Protein AF-A0A9E0PBU3-F1 (afdb_monomer_lite)

pLDDT: mean 93.76, std 5.22, range [63.94, 98.44]

Foldseek 3Di:
DADCCVVDLLAARDFDADPVRQTAEGEHEAQDDLVSVVSRLVRYQAYEYEHEDPPVNVVSCVVCCVVCVPRPRYWYKYWYNVRVVVVVQQDDPDWDWDWDADPQKIWIQTPSGIDITHIDTPPPPD

Secondary structure (DSSP, 8-state):
-B-STTS-TTS-SEEEE-TTS-EEEEEEES---HHHHHHHHTTEEEEEEEE-STHHHHHHHHHHHHHHTT-TTEEEEEPPHHHHHHHHTT--SS---EEEEETTEEEEEETTEEEEE--EEEES--

Sequence (126 aa):
QFSQGLDNPDDPALWEKDLTGAIVHWIDLGQPDESRVRKATGRADKVSVYCYGGSSTTLWWSQLVNKLGRLQNLRVVRLSEESVNALAGLCERSMRLQITLQDGEWFISSERGDLTLIPEQLFPAR

Radius of gyration: 15.37 Å; chains: 1; bounding box: 33×32×41 Å

Structure (mmCIF, N/CA/C/O backbone):
data_AF-A0A9E0PBU3-F1
#
_entry.id   AF-A0A9E0PBU3-F1
#
loop_
_atom_site.group_PDB
_atom_site.id
_atom_site.type_symbol
_atom_site.label_atom_id
_atom_site.label_alt_id
_atom_site.label_comp_id
_atom_site.label_asym_id
_atom_site.label_entity_id
_atom_site.label_seq_id
_atom_site.pdbx_PDB_ins_code
_atom_site.Cartn_x
_atom_site.Cartn_y
_atom_site.Cartn_z
_atom_site.occupancy
_atom_site.B_iso_or_equiv
_atom_site.auth_seq_id
_atom_site.auth_comp_id
_atom_site.auth_asym_id
_atom_site.auth_atom_id
_atom_site.pdbx_PDB_model_num
ATOM 1 N N . GLN A 1 1 ? -8.193 8.441 -3.890 1.00 92.44 1 GLN A N 1
ATOM 2 C CA . GLN A 1 1 ? -7.412 9.693 -4.005 1.00 92.44 1 GLN A CA 1
ATOM 3 C C . GLN A 1 1 ? -6.028 9.456 -3.424 1.00 92.44 1 GLN A C 1
ATOM 5 O O . GLN A 1 1 ? -5.932 8.737 -2.431 1.00 92.44 1 GLN A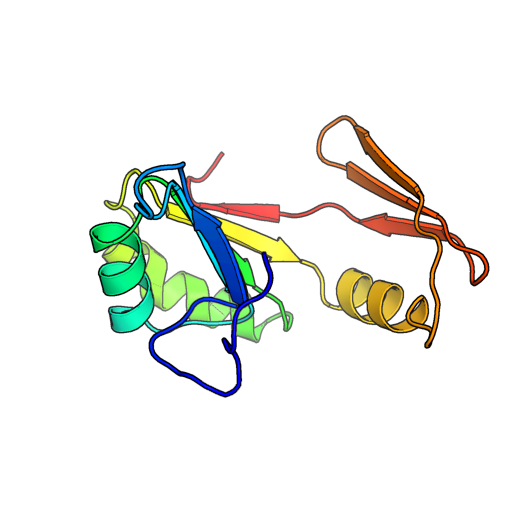 O 1
ATOM 10 N N . PHE A 1 2 ? -4.984 10.034 -4.023 1.00 92.00 2 PHE A N 1
ATOM 11 C CA . PHE A 1 2 ? -3.681 10.138 -3.360 1.00 92.00 2 PHE A CA 1
ATOM 12 C C . PHE A 1 2 ? -3.790 11.096 -2.176 1.00 92.00 2 PHE A C 1
ATOM 14 O O . PHE A 1 2 ? -4.592 12.033 -2.211 1.00 92.00 2 PHE A O 1
ATOM 21 N N . SER A 1 3 ? -3.008 10.843 -1.136 1.00 90.31 3 SER A N 1
ATOM 22 C CA . SER A 1 3 ? -2.895 11.741 0.011 1.00 90.31 3 SER A CA 1
ATOM 23 C C . SER A 1 3 ? -1.471 12.314 0.102 1.00 90.31 3 SER A C 1
ATOM 25 O O . SER A 1 3 ? -0.629 12.014 -0.744 1.00 90.31 3 SER A O 1
ATOM 27 N N . GLN A 1 4 ? -1.203 13.145 1.114 1.00 84.88 4 GLN A N 1
ATOM 28 C CA . GLN A 1 4 ? 0.151 13.617 1.407 1.00 84.88 4 GLN A CA 1
ATOM 29 C C . GLN A 1 4 ? 1.081 12.488 1.880 1.00 84.88 4 GLN A C 1
ATOM 31 O O . GLN A 1 4 ? 2.277 12.616 1.686 1.00 84.88 4 GLN A O 1
ATOM 36 N N . GLY A 1 5 ? 0.553 11.386 2.434 1.00 76.94 5 GLY A N 1
ATOM 37 C CA . GLY A 1 5 ? 1.203 10.085 2.681 1.00 76.94 5 GLY A CA 1
ATOM 38 C C . GLY A 1 5 ? 2.680 10.087 3.103 1.00 76.94 5 GLY A C 1
ATOM 39 O O . GLY A 1 5 ? 2.998 9.866 4.268 1.00 76.94 5 GLY A O 1
ATOM 40 N N . LEU A 1 6 ? 3.589 10.281 2.143 1.00 70.38 6 LEU A N 1
ATOM 41 C CA . LEU A 1 6 ? 5.036 10.374 2.375 1.00 70.38 6 LEU A CA 1
ATOM 42 C C . LEU A 1 6 ? 5.438 11.618 3.186 1.00 70.38 6 LEU A C 1
ATOM 44 O O . LEU A 1 6 ? 6.384 11.553 3.966 1.00 70.38 6 LEU A O 1
ATOM 48 N N . ASP A 1 7 ? 4.694 12.711 3.041 1.00 78.06 7 ASP A N 1
ATOM 49 C CA . ASP A 1 7 ? 4.937 13.997 3.698 1.00 78.06 7 ASP A CA 1
ATOM 50 C C . ASP A 1 7 ? 4.136 14.154 5.002 1.00 78.06 7 ASP A C 1
ATOM 52 O O . ASP A 1 7 ? 4.426 15.037 5.811 1.00 78.06 7 ASP A O 1
ATOM 56 N N . ASN A 1 8 ? 3.136 13.292 5.232 1.00 83.06 8 ASN A N 1
ATOM 57 C CA . ASN A 1 8 ? 2.335 13.291 6.453 1.00 83.06 8 ASN A CA 1
ATOM 58 C C . ASN A 1 8 ? 2.203 11.874 7.043 1.00 83.06 8 ASN A C 1
ATOM 60 O O . ASN A 1 8 ? 1.437 11.061 6.518 1.00 83.06 8 ASN A O 1
ATOM 64 N N . PRO A 1 9 ? 2.855 11.575 8.185 1.00 79.00 9 PRO A N 1
ATOM 65 C CA . PRO A 1 9 ? 2.795 10.251 8.804 1.00 79.00 9 PRO A CA 1
ATOM 66 C C . PRO A 1 9 ? 1.391 9.869 9.300 1.00 79.00 9 PRO A C 1
ATOM 68 O O . PRO A 1 9 ? 1.146 8.693 9.584 1.00 79.00 9 PRO A O 1
ATOM 71 N N . ASP A 1 10 ? 0.472 10.830 9.413 1.00 85.69 10 ASP A N 1
ATOM 72 C CA . ASP A 1 10 ? -0.913 10.588 9.805 1.00 85.69 10 ASP A CA 1
ATOM 73 C C . ASP A 1 10 ? -1.826 10.161 8.656 1.00 85.69 10 ASP A C 1
ATOM 75 O O . ASP A 1 10 ? -2.931 9.698 8.951 1.00 85.69 10 ASP A O 1
ATOM 79 N N . ASP A 1 11 ? -1.375 10.266 7.403 1.00 92.06 11 ASP A N 1
ATOM 80 C CA . ASP A 1 11 ? -2.172 9.971 6.214 1.00 92.06 11 ASP A CA 1
ATOM 81 C C . ASP A 1 11 ? -1.676 8.702 5.475 1.00 92.06 11 ASP A C 1
ATOM 83 O O . ASP A 1 11 ? -0.485 8.370 5.522 1.00 92.06 11 ASP A O 1
ATOM 87 N N . PRO A 1 12 ? -2.569 7.961 4.784 1.00 95.69 12 PRO A N 1
ATOM 88 C CA . PRO A 1 12 ? -2.194 6.801 3.970 1.00 95.69 12 PRO A CA 1
ATOM 89 C C . PRO A 1 12 ? -1.471 7.199 2.686 1.00 95.69 12 PRO A C 1
ATOM 91 O O . PRO A 1 12 ? -1.517 8.349 2.278 1.00 95.69 12 PRO A O 1
ATOM 94 N N . ALA A 1 13 ? -0.922 6.252 1.933 1.00 95.06 13 ALA A N 1
ATOM 95 C CA . ALA A 1 13 ? -0.530 6.553 0.552 1.00 95.06 13 ALA A CA 1
ATOM 96 C C . ALA A 1 13 ? -1.755 6.926 -0.313 1.00 95.06 13 ALA A C 1
ATOM 98 O O . ALA A 1 13 ? -1.737 7.908 -1.060 1.00 95.06 13 ALA A O 1
ATOM 99 N N . LEU A 1 14 ? -2.844 6.160 -0.185 1.00 96.31 14 LEU A N 1
ATOM 100 C CA . LEU A 1 14 ? -4.121 6.448 -0.832 1.00 96.31 14 LEU A CA 1
ATOM 101 C C . LEU A 1 14 ? -5.286 6.184 0.117 1.00 96.31 14 LEU A C 1
ATOM 103 O O . LEU A 1 14 ? -5.241 5.285 0.955 1.00 96.31 14 LEU A O 1
ATOM 107 N N . TRP A 1 15 ? -6.376 6.915 -0.083 1.00 96.44 15 TRP A N 1
ATOM 108 C CA . TRP A 1 15 ? -7.652 6.581 0.536 1.00 96.44 15 TRP A CA 1
ATOM 109 C C . TRP A 1 15 ? -8.828 6.654 -0.430 1.00 96.44 15 TRP A C 1
ATOM 111 O O . TRP A 1 15 ? -8.805 7.363 -1.443 1.00 96.44 15 TRP A O 1
ATOM 121 N N . GLU A 1 16 ? -9.886 5.947 -0.074 1.00 97.56 16 GLU A N 1
ATOM 122 C CA . GLU A 1 16 ? -11.243 6.174 -0.544 1.00 97.56 16 GLU A CA 1
ATOM 123 C C . GLU A 1 16 ? -12.060 6.726 0.623 1.00 97.56 16 GLU A C 1
ATOM 125 O O . GLU A 1 16 ? -11.985 6.203 1.738 1.00 97.56 16 GLU A O 1
ATOM 130 N N . LYS A 1 17 ? -12.805 7.800 0.368 1.00 96.75 17 LYS A N 1
ATOM 131 C CA . LYS A 1 17 ? -13.720 8.405 1.332 1.00 96.75 17 LYS A CA 1
ATOM 132 C C . LYS A 1 17 ? -15.119 8.431 0.743 1.00 96.75 17 LYS A C 1
ATOM 134 O O . LYS A 1 17 ? -15.259 8.656 -0.460 1.00 96.75 17 LYS A O 1
ATOM 139 N N . ASP A 1 18 ? -16.121 8.219 1.585 1.00 96.81 18 ASP A N 1
ATOM 140 C CA . ASP A 1 18 ? -17.516 8.379 1.189 1.00 96.81 18 ASP A CA 1
ATOM 141 C C . ASP A 1 18 ? -17.921 9.866 1.124 1.00 96.81 18 ASP A C 1
ATOM 143 O O . ASP A 1 18 ? -17.116 10.774 1.354 1.00 96.81 18 ASP A O 1
ATOM 147 N N . LEU A 1 19 ? -19.197 10.125 0.822 1.00 96.19 19 LEU A N 1
ATOM 148 C CA . LEU A 1 19 ? -19.741 11.485 0.725 1.00 96.19 19 LEU A CA 1
ATOM 149 C C . LEU A 1 19 ? -19.793 12.229 2.072 1.00 96.19 19 LEU A C 1
ATOM 151 O O . LEU A 1 19 ? -19.942 13.449 2.080 1.00 96.19 19 LEU A O 1
ATOM 155 N N . THR A 1 20 ? -19.671 11.520 3.196 1.00 96.56 20 THR A N 1
ATOM 156 C CA . THR A 1 20 ? -19.614 12.103 4.546 1.00 96.56 20 THR A CA 1
ATOM 157 C C . THR A 1 20 ? -18.182 12.434 4.977 1.00 96.56 20 THR A C 1
ATOM 159 O O . THR A 1 20 ? -17.976 13.144 5.960 1.00 96.56 20 THR A O 1
ATOM 162 N N . GLY A 1 21 ? -17.186 11.955 4.224 1.00 94.44 21 GLY A N 1
ATOM 163 C CA . GLY A 1 21 ? -15.766 12.090 4.530 1.00 94.44 21 GLY A CA 1
ATOM 164 C C . GLY A 1 21 ? -15.195 10.940 5.365 1.00 94.44 21 GLY A C 1
ATOM 165 O O . GLY A 1 21 ? -14.001 10.975 5.682 1.00 94.44 21 GLY A O 1
ATOM 166 N N . ALA A 1 22 ? -15.999 9.924 5.695 1.00 96.62 22 ALA A N 1
ATOM 167 C CA . ALA A 1 22 ? -15.533 8.721 6.376 1.00 96.62 22 ALA A CA 1
ATOM 168 C C . ALA A 1 22 ? -14.609 7.909 5.457 1.00 96.62 22 ALA A C 1
ATOM 170 O O . ALA A 1 22 ? -14.810 7.860 4.243 1.00 96.62 22 ALA A O 1
ATOM 171 N N . ILE A 1 23 ? -13.565 7.293 6.023 1.00 97.44 23 ILE A N 1
ATOM 172 C CA . ILE A 1 23 ? -12.579 6.535 5.242 1.00 97.44 23 ILE A CA 1
ATOM 173 C C . ILE A 1 23 ? -13.110 5.120 5.005 1.00 97.44 23 ILE A C 1
ATOM 175 O O . ILE A 1 23 ? -13.158 4.303 5.918 1.00 97.44 23 ILE A O 1
ATOM 179 N N . VAL A 1 24 ? -13.439 4.812 3.756 1.00 98.12 24 VAL A N 1
ATOM 180 C CA . VAL A 1 24 ? -13.921 3.486 3.347 1.00 98.12 24 VAL A CA 1
ATOM 181 C C . VAL A 1 24 ? -12.745 2.541 3.104 1.00 98.12 24 VAL A C 1
ATOM 183 O O . VAL A 1 24 ? -12.769 1.378 3.502 1.00 98.12 24 VAL A O 1
ATOM 186 N N . HIS A 1 25 ? -11.665 3.037 2.492 1.00 98.44 25 HIS A N 1
ATOM 187 C CA . HIS A 1 25 ? -10.475 2.229 2.217 1.00 98.44 25 HIS A CA 1
ATOM 188 C C . HIS A 1 25 ? -9.204 3.029 2.484 1.00 98.44 25 HIS A C 1
ATOM 190 O O . HIS A 1 25 ? -8.977 4.070 1.879 1.00 98.44 25 HIS A O 1
ATOM 196 N N . TRP A 1 26 ? -8.365 2.524 3.383 1.00 97.88 26 TRP A N 1
ATOM 197 C CA . TRP A 1 26 ? -7.012 2.996 3.660 1.00 97.88 26 TRP A CA 1
ATOM 198 C C . TRP A 1 26 ? -5.985 2.123 2.938 1.00 97.88 26 TRP A C 1
ATOM 200 O O . TRP A 1 26 ? -5.997 0.898 3.093 1.00 97.88 26 TRP A O 1
ATOM 210 N N . ILE A 1 27 ? -5.072 2.726 2.177 1.00 97.94 27 ILE A N 1
ATOM 211 C CA . ILE A 1 27 ? -4.031 2.005 1.439 1.00 97.94 27 ILE A CA 1
ATOM 212 C C . ILE A 1 27 ? -2.654 2.539 1.827 1.00 97.94 27 ILE A C 1
ATOM 214 O O . ILE A 1 27 ? -2.337 3.698 1.564 1.00 97.94 27 ILE A O 1
ATOM 218 N N . ASP A 1 28 ? -1.826 1.670 2.402 1.00 96.06 28 ASP A N 1
ATOM 219 C CA . ASP A 1 28 ? -0.426 1.948 2.724 1.00 96.06 28 ASP A CA 1
ATOM 220 C C . ASP A 1 28 ? 0.526 1.161 1.825 1.00 96.06 28 ASP A C 1
ATOM 222 O O . ASP A 1 28 ? 0.207 0.074 1.335 1.00 96.06 28 ASP A O 1
ATOM 226 N N . LEU A 1 29 ? 1.717 1.724 1.633 1.00 94.62 29 LEU A N 1
ATOM 227 C CA . LEU A 1 29 ? 2.801 1.134 0.857 1.00 94.62 29 LEU A CA 1
ATOM 228 C C . LEU A 1 29 ? 4.000 0.845 1.770 1.00 94.62 29 LEU A C 1
ATOM 230 O O . LEU A 1 29 ? 4.251 1.575 2.729 1.00 94.62 29 LEU A O 1
ATOM 234 N N . GLY A 1 30 ? 4.759 -0.203 1.457 1.00 93.94 30 GLY A N 1
ATOM 235 C CA . GLY A 1 30 ? 5.988 -0.551 2.170 1.00 93.94 30 GLY A CA 1
ATOM 236 C C . GLY A 1 30 ? 5.751 -1.426 3.403 1.00 93.94 30 GLY A C 1
ATOM 237 O O . GLY A 1 30 ? 4.980 -2.381 3.356 1.00 93.94 30 GLY A O 1
ATOM 238 N N . GLN A 1 31 ? 6.474 -1.145 4.488 1.00 95.38 31 GLN A N 1
ATOM 239 C CA . GLN A 1 31 ? 6.555 -1.999 5.683 1.00 95.38 31 GLN A CA 1
ATOM 240 C C . GLN A 1 31 ? 6.123 -1.214 6.936 1.00 95.38 31 GLN A C 1
ATOM 242 O O . GLN A 1 31 ? 6.962 -0.899 7.782 1.00 95.38 31 GLN A O 1
ATOM 247 N N . PRO A 1 32 ? 4.833 -0.831 7.052 1.00 94.75 32 PRO A N 1
ATOM 248 C CA . PRO A 1 32 ? 4.344 -0.051 8.185 1.00 94.75 32 PRO A CA 1
ATOM 249 C C . PRO A 1 32 ? 4.500 -0.824 9.498 1.00 94.75 32 PRO A C 1
ATOM 251 O O . PRO A 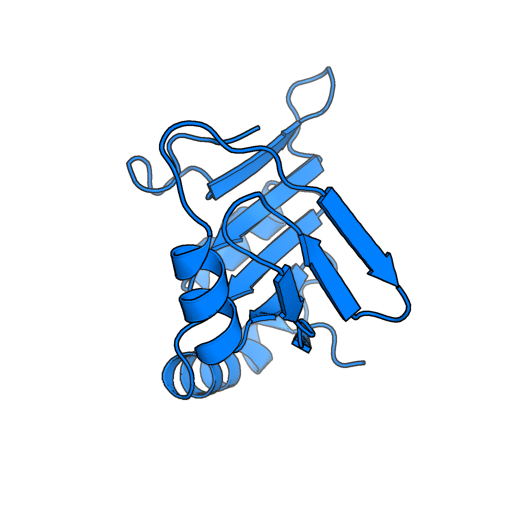1 32 ? 4.355 -2.049 9.539 1.00 94.75 32 PRO A O 1
ATOM 254 N N . ASP A 1 33 ? 4.781 -0.110 10.585 1.00 94.75 33 ASP A N 1
ATOM 255 C CA . ASP A 1 33 ? 4.870 -0.724 11.905 1.00 94.75 33 ASP A CA 1
ATOM 256 C C . ASP A 1 33 ? 3.492 -1.161 12.442 1.00 94.75 33 ASP A C 1
ATOM 258 O O . ASP A 1 33 ? 2.427 -0.837 11.905 1.00 94.75 33 ASP A O 1
ATOM 262 N N . GLU A 1 34 ? 3.509 -1.919 13.538 1.00 95.31 34 GLU A N 1
ATOM 263 C CA . GLU A 1 34 ? 2.291 -2.418 14.179 1.00 95.31 34 GLU A CA 1
ATOM 264 C C . GLU A 1 34 ? 1.328 -1.284 14.575 1.00 95.31 34 GLU A C 1
ATOM 266 O O . GLU A 1 34 ? 0.112 -1.418 14.417 1.00 95.31 34 GLU A O 1
ATOM 271 N N .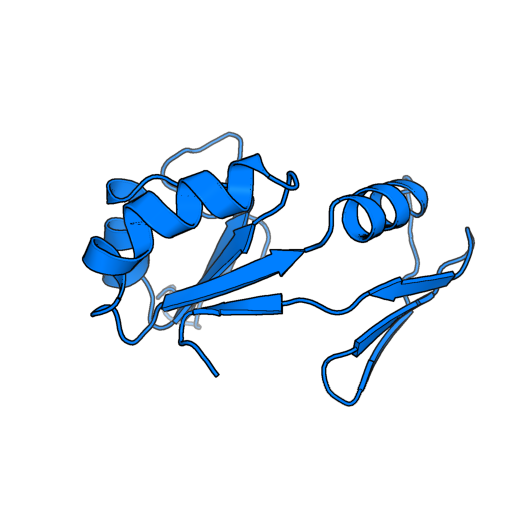 SER A 1 35 ? 1.863 -0.172 15.087 1.00 94.62 35 SER A N 1
ATOM 272 C CA . SER A 1 35 ? 1.076 0.960 15.583 1.00 94.62 35 SER A CA 1
ATOM 273 C C . SER A 1 35 ? 0.297 1.628 14.452 1.00 94.62 35 SER A C 1
ATOM 275 O O . SER A 1 35 ? -0.914 1.846 14.567 1.00 94.62 35 SER A O 1
ATOM 277 N N . ARG A 1 36 ? 0.960 1.873 13.316 1.00 94.94 36 ARG A N 1
ATOM 278 C CA . ARG A 1 36 ? 0.362 2.443 12.109 1.00 94.94 36 ARG A CA 1
ATOM 279 C C . ARG A 1 36 ? -0.744 1.552 11.567 1.00 94.94 36 ARG A C 1
ATOM 281 O O . ARG A 1 36 ? -1.837 2.052 11.304 1.00 94.94 36 ARG A O 1
ATOM 288 N N . VAL A 1 37 ? -0.509 0.242 11.470 1.00 95.94 37 VAL A N 1
ATOM 289 C CA . VAL A 1 37 ? -1.541 -0.682 10.979 1.00 95.94 37 VAL A CA 1
ATOM 290 C C . VAL A 1 37 ? -2.754 -0.694 11.909 1.00 95.94 37 VAL A C 1
ATOM 292 O O . VAL A 1 37 ? -3.883 -0.580 11.435 1.00 95.94 37 VAL A O 1
ATOM 295 N N . ARG A 1 38 ? -2.554 -0.742 13.235 1.00 95.69 38 ARG A N 1
ATOM 296 C CA . ARG A 1 38 ? -3.665 -0.682 14.203 1.00 95.69 38 ARG A CA 1
ATOM 297 C C . ARG A 1 38 ? -4.469 0.608 14.077 1.00 95.69 38 ARG A C 1
ATOM 299 O O . ARG A 1 38 ? -5.700 0.568 14.054 1.00 95.69 38 ARG A O 1
ATOM 306 N N . LYS A 1 39 ? -3.779 1.741 13.959 1.00 95.19 39 LYS A N 1
ATOM 307 C CA . LYS A 1 39 ? -4.397 3.055 13.769 1.00 95.19 39 LYS A CA 1
ATOM 308 C C . LYS A 1 39 ? -5.221 3.105 12.484 1.00 95.19 39 LYS A C 1
ATOM 310 O O . LYS A 1 39 ? -6.359 3.559 12.533 1.00 95.19 39 LYS A O 1
ATOM 315 N N . ALA A 1 40 ? -4.687 2.603 11.372 1.00 96.38 40 ALA A N 1
ATOM 316 C CA . ALA A 1 40 ? -5.410 2.516 10.106 1.00 96.38 40 ALA A CA 1
ATOM 317 C C . ALA A 1 40 ? -6.678 1.659 10.246 1.00 96.38 40 ALA A C 1
ATOM 319 O O . ALA A 1 40 ? -7.762 2.101 9.873 1.00 96.38 40 ALA A O 1
ATOM 320 N N . THR A 1 41 ? -6.576 0.478 10.871 1.00 96.62 41 THR A N 1
ATOM 321 C CA . THR A 1 41 ? -7.732 -0.423 11.048 1.00 96.62 41 THR A CA 1
ATOM 322 C C . THR A 1 41 ? -8.811 0.128 11.971 1.00 96.62 41 THR A C 1
ATOM 324 O O . THR A 1 41 ? -9.956 -0.294 11.865 1.00 96.62 41 THR A O 1
ATOM 327 N N . GLY A 1 42 ? -8.473 1.069 12.857 1.00 96.31 42 GLY A N 1
ATOM 328 C CA . GLY A 1 42 ? -9.450 1.784 13.682 1.00 96.31 42 GLY A CA 1
ATOM 329 C C . GLY A 1 42 ? -10.069 3.012 13.006 1.00 96.31 42 GLY A C 1
ATOM 330 O O . GLY A 1 42 ? -10.978 3.608 13.572 1.00 96.31 42 GLY A O 1
ATOM 331 N N . ARG A 1 43 ? -9.565 3.425 11.836 1.00 96.19 43 ARG A N 1
ATOM 332 C CA . ARG A 1 43 ? -9.989 4.641 11.120 1.00 96.19 43 ARG A CA 1
ATOM 333 C C . ARG A 1 43 ? -10.723 4.368 9.812 1.00 96.19 43 ARG A C 1
ATOM 335 O O . ARG A 1 43 ? -11.287 5.311 9.265 1.00 96.19 43 ARG A O 1
ATOM 342 N N . ALA A 1 44 ? -10.669 3.141 9.300 1.00 97.69 44 ALA A N 1
ATOM 343 C CA . ALA A 1 44 ? -11.225 2.790 8.002 1.00 97.69 44 ALA A CA 1
ATOM 344 C C . ALA A 1 44 ? -11.936 1.436 8.011 1.00 97.69 44 ALA A C 1
ATOM 346 O O . ALA A 1 44 ? -11.510 0.507 8.702 1.00 97.69 44 ALA A O 1
ATOM 347 N N . ASP A 1 45 ? -12.953 1.299 7.162 1.00 97.81 45 ASP A N 1
ATOM 348 C CA . ASP A 1 45 ? -13.695 0.041 7.003 1.00 97.81 45 ASP A CA 1
ATOM 349 C C . ASP A 1 45 ? -12.829 -1.064 6.389 1.00 97.81 45 ASP A C 1
ATOM 351 O O . ASP A 1 45 ? -13.007 -2.245 6.684 1.00 97.81 45 ASP A O 1
ATOM 355 N N . LYS A 1 46 ? -11.851 -0.680 5.563 1.00 98.31 46 LYS A N 1
ATOM 356 C CA . LYS A 1 46 ? -10.891 -1.574 4.915 1.00 98.31 46 LYS A CA 1
ATOM 357 C C . LYS A 1 46 ? -9.487 -0.988 4.951 1.00 98.31 46 LYS A C 1
ATOM 359 O O . LYS A 1 46 ? -9.285 0.184 4.646 1.00 98.31 46 LYS A O 1
ATOM 364 N N . VAL A 1 47 ? -8.495 -1.830 5.227 1.00 98.19 47 VAL A N 1
ATOM 365 C CA . VAL A 1 47 ? -7.071 -1.485 5.173 1.00 98.19 47 VAL A CA 1
ATOM 366 C C . VAL A 1 47 ? -6.354 -2.435 4.225 1.00 98.19 47 VAL A C 1
ATOM 368 O O . VAL A 1 47 ? -6.506 -3.652 4.306 1.00 98.19 47 VAL A O 1
ATOM 371 N N . SER A 1 48 ? -5.559 -1.899 3.304 1.00 98.25 48 SER A N 1
ATOM 372 C CA . SER A 1 48 ? -4.670 -2.692 2.454 1.00 98.25 48 SER A CA 1
ATOM 373 C C . SER A 1 48 ? -3.243 -2.179 2.538 1.00 98.25 48 SER A C 1
ATOM 375 O O . SER A 1 48 ? -2.997 -0.997 2.336 1.00 98.25 48 SER A O 1
ATOM 377 N N . VAL A 1 49 ? -2.309 -3.079 2.822 1.00 97.38 49 VAL A N 1
ATOM 378 C CA . VAL A 1 49 ? -0.875 -2.795 2.809 1.00 97.38 49 VAL A CA 1
ATOM 379 C C . VAL A 1 49 ? -0.265 -3.506 1.610 1.00 97.38 49 VAL A C 1
ATOM 381 O O . VAL A 1 49 ? -0.333 -4.734 1.535 1.00 97.38 49 VAL A O 1
ATOM 384 N N . TYR A 1 50 ? 0.320 -2.743 0.688 1.00 96.88 50 TYR A N 1
ATOM 385 C CA . TYR A 1 50 ? 1.121 -3.278 -0.411 1.00 96.88 50 TYR A CA 1
ATOM 386 C C . TYR A 1 50 ? 2.599 -3.169 -0.052 1.00 96.88 50 TYR A C 1
ATOM 388 O O . TYR A 1 50 ? 3.190 -2.088 -0.088 1.00 96.88 50 TYR A O 1
ATOM 396 N N . CYS A 1 51 ? 3.191 -4.296 0.319 1.00 96.38 51 CYS A N 1
ATOM 397 C CA . CYS A 1 51 ? 4.581 -4.382 0.733 1.00 96.38 51 CYS A CA 1
ATOM 398 C C . CYS A 1 51 ? 5.482 -4.886 -0.402 1.00 96.38 51 CYS A C 1
ATOM 400 O O . CYS A 1 51 ? 5.072 -5.661 -1.267 1.00 96.38 51 CYS A O 1
ATOM 402 N N . TYR A 1 52 ? 6.726 -4.417 -0.394 1.00 95.19 52 TYR A N 1
ATOM 403 C CA . TYR A 1 52 ? 7.767 -4.754 -1.360 1.00 95.19 52 TYR A CA 1
ATOM 404 C C . TYR A 1 52 ? 9.153 -4.614 -0.708 1.00 95.19 52 TYR A C 1
ATOM 406 O O . TYR A 1 52 ? 9.287 -4.035 0.377 1.00 95.19 52 TYR A O 1
ATOM 414 N N . GLY A 1 53 ? 10.184 -5.148 -1.370 1.00 88.75 53 GLY A N 1
ATOM 415 C CA . GLY A 1 53 ? 11.565 -5.176 -0.860 1.00 88.75 53 GLY A CA 1
ATOM 416 C C . GLY A 1 53 ? 12.089 -6.578 -0.526 1.00 88.75 53 GLY A C 1
ATOM 417 O O . GLY A 1 53 ? 12.902 -6.735 0.389 1.00 88.75 53 GLY A O 1
ATOM 418 N N . GLY A 1 54 ? 11.590 -7.607 -1.219 1.00 87.50 54 GLY A N 1
ATOM 419 C CA . GLY A 1 54 ? 12.141 -8.963 -1.171 1.00 87.50 54 GLY A CA 1
ATOM 420 C C . GLY A 1 54 ? 12.149 -9.582 0.231 1.00 87.50 54 GLY A C 1
ATOM 421 O O . GLY A 1 54 ? 11.121 -9.652 0.911 1.00 87.50 54 GLY A O 1
ATOM 422 N N . SER A 1 55 ? 13.323 -10.044 0.671 1.00 88.56 55 SER A N 1
ATOM 423 C CA . SER A 1 55 ? 13.517 -10.756 1.945 1.00 88.56 55 SER A CA 1
ATOM 424 C C . SER A 1 55 ? 13.150 -9.925 3.180 1.00 88.56 55 SER A C 1
ATOM 426 O O . SER A 1 55 ? 12.634 -10.478 4.155 1.00 88.56 55 SER A O 1
ATOM 428 N N . SER A 1 56 ? 13.337 -8.602 3.129 1.00 92.75 56 SER A N 1
ATOM 429 C CA . SER A 1 56 ? 12.980 -7.697 4.230 1.00 92.75 56 SER A CA 1
ATOM 430 C C . SER A 1 56 ? 11.478 -7.726 4.537 1.00 92.75 56 SER A C 1
ATOM 432 O O . SER A 1 56 ? 11.083 -7.748 5.700 1.00 92.75 56 SER A O 1
ATOM 434 N N . THR A 1 57 ? 10.637 -7.842 3.502 1.00 92.81 57 THR A N 1
ATOM 435 C CA . THR A 1 57 ? 9.178 -7.933 3.643 1.00 92.81 57 THR A CA 1
ATOM 436 C C . THR A 1 57 ? 8.751 -9.231 4.320 1.00 92.81 57 THR A C 1
ATOM 438 O O . THR A 1 57 ? 7.833 -9.224 5.138 1.00 92.81 57 THR A O 1
ATOM 441 N N . THR A 1 58 ? 9.426 -10.344 4.019 1.00 90.00 58 THR A N 1
ATOM 442 C CA . THR A 1 58 ? 9.173 -11.630 4.687 1.00 90.00 58 THR A CA 1
ATOM 443 C C . THR A 1 58 ? 9.468 -11.530 6.182 1.00 90.00 58 THR A C 1
ATOM 445 O O . THR A 1 58 ? 8.641 -11.933 7.001 1.00 90.00 58 THR A O 1
ATOM 448 N N . LEU A 1 59 ? 10.622 -10.954 6.542 1.00 93.69 59 LEU A N 1
ATOM 449 C CA . LEU A 1 59 ? 11.014 -10.769 7.938 1.00 93.69 59 LEU A CA 1
ATOM 450 C C . LEU A 1 59 ? 10.029 -9.848 8.669 1.00 93.69 59 LEU A C 1
ATOM 452 O O . LEU A 1 59 ? 9.494 -10.235 9.707 1.00 93.69 59 LEU A O 1
ATOM 456 N N . TRP A 1 60 ? 9.733 -8.680 8.096 1.00 95.69 60 TRP A N 1
ATOM 457 C CA . TRP A 1 60 ? 8.735 -7.746 8.617 1.00 95.69 60 TRP A CA 1
ATOM 458 C C . TRP A 1 60 ? 7.394 -8.443 8.881 1.00 95.69 60 TRP A C 1
ATOM 460 O O . TRP A 1 60 ? 6.884 -8.407 10.001 1.00 95.69 60 TRP A O 1
ATOM 470 N N . TRP A 1 61 ? 6.851 -9.158 7.893 1.00 95.06 61 TRP A N 1
ATOM 471 C CA . TRP A 1 61 ? 5.542 -9.785 8.045 1.00 95.06 61 TRP A CA 1
ATOM 472 C C . TRP A 1 61 ? 5.539 -10.879 9.118 1.00 95.06 61 TRP A C 1
ATOM 474 O O . TRP A 1 61 ? 4.632 -10.919 9.948 1.00 95.06 61 TRP A O 1
ATOM 484 N N . SER A 1 62 ? 6.581 -11.716 9.175 1.00 93.44 62 SER A N 1
ATOM 485 C CA . SER A 1 62 ? 6.696 -12.771 10.193 1.00 93.44 62 SER A CA 1
ATOM 486 C C . SER A 1 62 ? 6.696 -12.242 11.635 1.00 93.44 62 SER A C 1
ATOM 488 O O . SER A 1 62 ? 6.192 -12.911 12.537 1.00 93.44 62 SER A O 1
ATOM 490 N N . GLN A 1 63 ? 7.197 -11.024 11.864 1.00 94.00 63 GLN A N 1
ATOM 491 C CA . GLN A 1 63 ? 7.186 -10.381 13.182 1.00 94.00 63 GLN A CA 1
ATOM 492 C C . GLN A 1 63 ? 5.813 -9.793 13.549 1.00 94.00 63 GLN A C 1
ATOM 494 O O . GLN A 1 63 ? 5.486 -9.663 14.733 1.00 94.00 63 GLN A O 1
ATOM 499 N N . LEU A 1 64 ? 5.011 -9.420 12.547 1.00 94.56 64 LEU A N 1
ATOM 500 C CA . LEU A 1 64 ? 3.743 -8.709 12.728 1.00 94.56 64 LEU A CA 1
ATOM 501 C C . LEU A 1 64 ? 2.514 -9.628 12.655 1.00 94.56 64 LEU A C 1
ATOM 503 O O . LEU A 1 64 ? 1.512 -9.342 13.317 1.00 94.56 64 LEU A O 1
ATOM 507 N N . VAL A 1 65 ? 2.583 -10.736 11.910 1.00 93.12 65 VAL A N 1
ATOM 508 C CA . VAL A 1 65 ? 1.437 -11.616 11.612 1.00 93.12 65 VAL A CA 1
ATOM 509 C C . VAL A 1 65 ? 0.706 -12.084 12.870 1.00 93.12 65 VAL A C 1
ATOM 511 O O . VAL A 1 65 ? -0.513 -11.967 12.952 1.00 93.12 65 VAL A O 1
ATOM 514 N N . ASN A 1 66 ? 1.432 -12.504 13.908 1.00 91.62 66 ASN A N 1
ATOM 515 C CA . ASN A 1 66 ? 0.824 -12.993 15.151 1.00 91.62 66 ASN A CA 1
ATOM 516 C C . ASN A 1 66 ? 0.104 -11.888 15.938 1.00 91.62 66 ASN A C 1
ATOM 518 O O . ASN A 1 66 ? -0.837 -12.151 16.683 1.00 91.62 66 ASN A O 1
ATOM 522 N N . LYS A 1 67 ? 0.532 -10.633 15.777 1.00 91.94 67 LYS A N 1
ATOM 523 C CA . LYS A 1 67 ? -0.019 -9.486 16.509 1.00 91.94 67 LYS A CA 1
ATOM 524 C C . LYS A 1 67 ? -1.203 -8.852 15.785 1.00 91.94 67 LYS A C 1
ATOM 526 O O . LYS A 1 67 ? -2.117 -8.316 16.427 1.00 91.94 67 LYS A O 1
ATOM 531 N N . LEU A 1 68 ? -1.169 -8.882 14.455 1.00 92.00 68 LEU A N 1
ATOM 532 C CA . LEU A 1 68 ? -2.152 -8.257 13.572 1.00 92.00 68 LEU A CA 1
ATOM 533 C C . LEU A 1 68 ? -3.164 -9.253 12.997 1.00 92.00 68 LEU A C 1
ATOM 535 O O . LEU A 1 68 ? -4.204 -8.825 12.512 1.00 92.00 68 LEU A O 1
ATOM 539 N N . GLY A 1 69 ? -2.929 -10.562 13.123 1.00 83.81 69 GLY A N 1
ATOM 540 C CA . GLY A 1 69 ? -3.748 -11.615 12.514 1.00 83.81 69 GLY A CA 1
ATOM 541 C C . GLY A 1 69 ? -5.204 -11.695 12.986 1.00 83.81 69 GLY A C 1
ATOM 542 O O . GLY A 1 69 ? -6.005 -12.407 12.394 1.00 83.81 69 GLY A O 1
ATOM 543 N N . ARG A 1 70 ? -5.569 -10.945 14.033 1.00 88.19 70 ARG A N 1
ATOM 544 C CA . ARG A 1 70 ? -6.952 -10.799 14.521 1.00 88.19 70 ARG A CA 1
ATOM 545 C C . ARG A 1 70 ? -7.735 -9.653 13.869 1.00 88.19 70 ARG A C 1
ATOM 547 O O . ARG A 1 70 ? -8.915 -9.489 14.161 1.00 88.19 70 ARG A O 1
ATOM 554 N N . LEU A 1 71 ? -7.081 -8.813 13.067 1.00 93.38 71 LEU A N 1
ATOM 555 C CA . LEU A 1 71 ? -7.707 -7.652 12.437 1.00 93.38 71 LEU A CA 1
ATOM 556 C C . LEU A 1 71 ? -8.493 -8.107 11.206 1.00 93.38 71 LEU A C 1
ATOM 558 O O . LEU A 1 71 ? -7.914 -8.579 10.235 1.00 93.38 71 LEU A O 1
ATOM 562 N N . GLN A 1 72 ? -9.817 -7.972 11.254 1.00 94.25 72 GLN A N 1
ATOM 563 C CA . GLN A 1 72 ? -10.712 -8.513 10.223 1.00 94.25 72 GLN A CA 1
ATOM 564 C C . GLN A 1 72 ? -10.754 -7.665 8.946 1.00 94.25 72 GLN A C 1
ATOM 566 O O . GLN A 1 72 ? -11.046 -8.180 7.872 1.00 94.25 72 GLN A O 1
ATOM 571 N N . ASN A 1 73 ? -10.441 -6.375 9.054 1.00 97.06 73 ASN A N 1
ATOM 572 C CA . ASN A 1 73 ? -10.437 -5.427 7.942 1.00 97.06 73 ASN A CA 1
ATOM 573 C C . ASN A 1 73 ? -9.044 -5.202 7.331 1.00 97.06 73 ASN A C 1
ATOM 575 O O . ASN A 1 73 ? -8.877 -4.296 6.515 1.00 97.06 73 ASN A O 1
ATOM 579 N N . LEU A 1 74 ? -8.041 -5.998 7.713 1.00 97.88 74 LEU A N 1
ATOM 580 C CA . LEU A 1 74 ? -6.682 -5.887 7.194 1.00 97.88 74 LEU A CA 1
ATOM 581 C C . LEU A 1 74 ? -6.459 -6.848 6.023 1.00 97.88 74 LEU A C 1
ATOM 583 O O . LEU A 1 74 ? -6.739 -8.040 6.113 1.00 97.88 74 LEU A O 1
ATOM 587 N N . ARG A 1 75 ? -5.858 -6.335 4.950 1.00 97.44 75 ARG A N 1
ATOM 588 C CA . ARG A 1 75 ? -5.289 -7.123 3.857 1.00 97.44 75 ARG A CA 1
ATOM 589 C C . ARG A 1 75 ? -3.823 -6.758 3.666 1.00 97.44 75 ARG A C 1
ATOM 591 O O . ARG A 1 75 ? -3.497 -5.576 3.582 1.00 97.44 75 ARG A O 1
ATOM 598 N N . VAL A 1 76 ? -2.950 -7.753 3.559 1.00 97.00 76 VAL A N 1
ATOM 599 C CA . VAL A 1 76 ? -1.522 -7.546 3.275 1.00 97.00 76 VAL A CA 1
ATOM 600 C C . VAL A 1 76 ? -1.166 -8.282 1.996 1.00 97.00 76 VAL A C 1
ATOM 602 O O . VAL A 1 76 ? -1.437 -9.476 1.863 1.00 97.00 76 VAL A O 1
ATOM 605 N N . VAL A 1 77 ? -0.596 -7.547 1.046 1.00 96.31 77 VAL A N 1
ATOM 606 C CA . VAL A 1 77 ? -0.259 -8.024 -0.293 1.00 96.31 77 VAL A CA 1
ATOM 607 C C . VAL A 1 77 ? 1.204 -7.710 -0.566 1.00 96.31 77 VAL A C 1
ATOM 609 O O . VAL A 1 77 ? 1.621 -6.562 -0.448 1.00 96.31 77 VAL A O 1
ATOM 612 N N . ARG A 1 78 ? 1.974 -8.723 -0.951 1.00 95.75 78 ARG A N 1
ATOM 613 C CA . ARG A 1 78 ? 3.368 -8.595 -1.357 1.00 95.75 78 ARG A CA 1
ATOM 614 C C . ARG A 1 78 ? 3.469 -8.490 -2.871 1.00 95.75 78 ARG A C 1
ATOM 616 O O . ARG A 1 78 ? 2.896 -9.299 -3.598 1.00 95.75 78 ARG A O 1
ATOM 623 N N . LEU A 1 79 ? 4.237 -7.510 -3.330 1.00 95.75 79 LEU A N 1
ATOM 624 C CA . LEU A 1 79 ? 4.703 -7.415 -4.708 1.00 95.75 79 LEU A CA 1
ATOM 625 C C . LEU A 1 79 ? 6.157 -7.888 -4.764 1.00 95.75 79 LEU A C 1
ATOM 627 O O . LEU A 1 79 ? 6.960 -7.549 -3.888 1.00 95.75 79 LEU A O 1
ATOM 631 N N . SER A 1 80 ? 6.493 -8.689 -5.777 1.00 93.94 80 SER A N 1
ATOM 632 C CA . SER A 1 80 ? 7.873 -9.134 -5.975 1.00 93.94 80 SER A CA 1
ATOM 633 C C . SER A 1 80 ? 8.776 -7.940 -6.307 1.00 93.94 80 SER A C 1
ATOM 635 O O . SER A 1 80 ? 8.334 -6.952 -6.897 1.00 93.94 80 SER A O 1
ATOM 637 N N . GLU A 1 81 ? 10.050 -8.023 -5.927 1.00 93.00 81 GLU A N 1
ATOM 638 C CA . GLU A 1 81 ? 11.030 -6.975 -6.237 1.00 93.00 81 GLU A CA 1
ATOM 639 C C . GLU A 1 81 ? 11.207 -6.799 -7.752 1.00 93.00 81 GLU A C 1
ATOM 641 O O . GLU A 1 81 ? 11.258 -5.674 -8.244 1.00 93.00 81 GLU A O 1
ATOM 646 N N . GLU A 1 82 ? 11.193 -7.904 -8.497 1.00 93.69 82 GLU A N 1
ATOM 647 C CA . GLU A 1 82 ? 11.204 -7.909 -9.959 1.00 93.69 82 GLU A CA 1
ATOM 648 C C . GLU A 1 82 ? 10.017 -7.128 -10.538 1.00 93.69 82 GLU A C 1
ATOM 650 O O . GLU A 1 82 ? 10.209 -6.232 -11.358 1.00 93.69 82 GLU A O 1
ATOM 655 N N . SER A 1 83 ? 8.797 -7.392 -10.057 1.00 94.06 83 SER A N 1
ATOM 656 C CA . SER A 1 83 ? 7.591 -6.698 -10.517 1.00 94.06 83 SER A CA 1
ATOM 657 C C . SER A 1 83 ? 7.629 -5.200 -10.212 1.00 94.06 83 SER A C 1
ATOM 659 O O . SER A 1 83 ? 7.217 -4.396 -11.044 1.00 94.06 83 SER A O 1
ATOM 661 N N . VAL A 1 84 ? 8.132 -4.801 -9.038 1.00 94.31 84 VAL A N 1
ATOM 662 C CA . VAL A 1 84 ? 8.256 -3.379 -8.671 1.00 94.31 84 VAL A CA 1
ATOM 663 C C . VAL A 1 84 ? 9.298 -2.672 -9.535 1.00 94.31 84 VAL A C 1
ATOM 665 O O . VAL A 1 84 ? 9.040 -1.566 -10.010 1.00 94.31 84 VAL A O 1
ATOM 668 N N . ASN A 1 85 ? 10.438 -3.313 -9.800 1.00 94.06 85 ASN A N 1
ATOM 669 C CA . ASN A 1 85 ? 11.461 -2.769 -10.693 1.00 94.06 85 ASN A CA 1
ATOM 670 C C . ASN A 1 85 ? 10.946 -2.640 -12.133 1.00 94.06 85 ASN A C 1
ATOM 672 O O . ASN A 1 85 ? 11.174 -1.616 -12.776 1.00 94.06 85 ASN A O 1
ATOM 676 N N . ALA A 1 86 ? 10.197 -3.631 -12.621 1.00 94.44 86 ALA A N 1
ATOM 677 C CA . ALA A 1 86 ? 9.560 -3.574 -13.932 1.00 94.44 86 ALA A CA 1
ATOM 678 C C . ALA A 1 86 ? 8.520 -2.439 -14.014 1.00 94.44 86 ALA A C 1
ATOM 680 O O . ALA A 1 86 ? 8.530 -1.677 -14.978 1.00 94.44 86 ALA A O 1
ATOM 681 N N . LEU A 1 87 ? 7.687 -2.254 -12.978 1.00 95.00 87 LEU A N 1
ATOM 682 C CA . LEU A 1 87 ? 6.729 -1.143 -12.890 1.00 95.00 87 LEU A CA 1
ATOM 683 C C . LEU A 1 87 ? 7.421 0.224 -12.893 1.00 95.00 87 LEU A C 1
ATOM 685 O O . LEU A 1 87 ? 6.992 1.126 -13.610 1.00 95.00 87 LEU A O 1
ATOM 689 N N . ALA A 1 88 ? 8.509 0.382 -12.133 1.00 94.50 88 ALA A N 1
ATOM 690 C CA . ALA A 1 88 ? 9.328 1.596 -12.170 1.00 94.50 88 ALA A CA 1
ATOM 691 C C . ALA A 1 88 ? 9.901 1.832 -13.579 1.00 94.50 88 ALA A C 1
ATOM 693 O O . ALA A 1 88 ? 9.965 2.962 -14.068 1.00 94.50 88 ALA A O 1
ATOM 694 N N . GLY A 1 89 ? 10.236 0.740 -14.262 1.00 94.75 89 GLY A N 1
ATOM 695 C CA . GLY A 1 89 ? 10.596 0.696 -15.666 1.00 94.75 89 GLY A CA 1
ATOM 696 C C . GL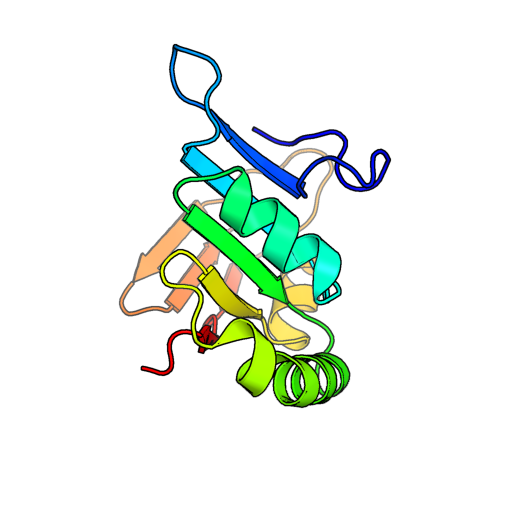Y A 1 89 ? 9.468 1.034 -16.643 1.00 94.75 89 GLY A C 1
ATOM 697 O O . GLY A 1 89 ? 9.772 1.091 -17.821 1.00 94.75 89 GLY A O 1
ATOM 698 N N . LEU A 1 90 ? 8.230 1.308 -16.228 1.00 95.19 90 LEU A N 1
ATOM 699 C CA . LEU A 1 90 ? 7.176 1.857 -17.098 1.00 95.19 90 LEU A CA 1
ATOM 700 C C . LEU A 1 90 ? 6.882 3.339 -16.817 1.00 95.19 90 LEU A C 1
ATOM 702 O O . LEU A 1 90 ? 6.127 3.956 -17.563 1.00 95.19 90 LEU A O 1
ATOM 706 N N . CYS A 1 91 ? 7.466 3.920 -15.763 1.00 95.50 91 CYS A N 1
ATOM 707 C CA . CYS A 1 91 ? 7.172 5.286 -15.339 1.00 95.50 91 CYS A CA 1
ATOM 708 C C . CYS A 1 91 ? 7.617 6.338 -16.367 1.00 95.50 91 CYS A C 1
ATOM 710 O O . CYS A 1 91 ? 8.757 6.316 -16.839 1.00 95.50 91 CYS A O 1
ATOM 712 N N . GLU A 1 92 ? 6.738 7.304 -16.639 1.00 95.00 92 GLU A N 1
ATOM 713 C CA . GLU A 1 92 ? 6.977 8.479 -17.485 1.00 95.00 92 GLU A CA 1
ATOM 714 C C . GLU A 1 92 ? 6.267 9.716 -16.914 1.00 95.00 92 GLU A C 1
ATOM 716 O O . GLU A 1 92 ? 5.387 9.612 -16.057 1.00 95.00 92 GLU A O 1
ATOM 721 N N . ARG A 1 93 ? 6.623 10.916 -17.400 1.00 95.44 93 ARG A N 1
ATOM 722 C CA . ARG A 1 93 ? 5.986 12.176 -16.961 1.00 95.44 93 ARG A CA 1
ATOM 723 C C . ARG A 1 93 ? 4.492 12.225 -17.301 1.00 95.44 93 ARG A C 1
ATOM 725 O O . ARG A 1 93 ? 3.713 12.817 -16.559 1.00 95.44 93 ARG A O 1
ATOM 732 N N . SER A 1 94 ? 4.112 11.644 -18.433 1.00 95.44 94 SER A N 1
ATOM 733 C CA . SER A 1 94 ? 2.727 11.424 -18.838 1.00 95.44 94 SER A CA 1
ATOM 734 C C . SER A 1 94 ? 2.617 9.970 -19.261 1.00 95.44 94 SER A C 1
ATOM 736 O O . SER A 1 94 ? 3.471 9.501 -20.002 1.00 95.44 94 SER A O 1
ATOM 738 N N . MET A 1 95 ? 1.615 9.261 -18.751 1.00 95.56 95 MET A N 1
ATOM 739 C CA . MET A 1 95 ? 1.464 7.827 -18.974 1.00 95.56 95 MET A CA 1
ATOM 740 C C . MET A 1 95 ? 0.032 7.497 -19.357 1.00 95.56 95 MET A C 1
ATOM 742 O O . MET A 1 95 ? -0.921 8.027 -18.779 1.00 95.56 95 MET A O 1
ATOM 746 N N . ARG A 1 96 ? -0.104 6.541 -20.274 1.00 95.56 96 ARG A N 1
ATOM 747 C CA . ARG A 1 96 ? -1.340 5.807 -20.522 1.00 95.56 96 ARG A CA 1
ATOM 748 C C . ARG A 1 96 ? -1.085 4.351 -20.166 1.00 95.56 96 ARG A C 1
ATOM 750 O O . ARG A 1 96 ? -0.284 3.693 -20.816 1.00 95.56 96 ARG A O 1
ATOM 757 N N . LEU A 1 97 ? -1.758 3.878 -19.123 1.00 96.38 97 LEU A N 1
ATOM 758 C CA . LEU A 1 97 ? -1.666 2.493 -18.676 1.00 96.38 97 LEU A CA 1
ATOM 759 C C . LEU A 1 97 ? -2.977 1.778 -18.982 1.00 96.38 97 LEU A C 1
ATOM 761 O O . LEU A 1 97 ? -4.051 2.281 -18.644 1.00 96.38 97 LEU A O 1
ATOM 765 N N . GLN A 1 98 ? -2.883 0.597 -19.583 1.00 97.31 98 GLN A N 1
ATOM 766 C CA . GLN A 1 98 ? -3.981 -0.355 -19.659 1.00 97.31 98 GLN A CA 1
ATOM 767 C C . GLN A 1 98 ? -3.695 -1.491 -18.682 1.00 97.31 98 GLN A C 1
ATOM 769 O O . GLN A 1 98 ? -2.658 -2.140 -18.767 1.00 97.31 98 GLN A O 1
ATOM 774 N N . ILE A 1 99 ? -4.614 -1.720 -17.746 1.00 96.94 99 ILE A N 1
ATOM 775 C CA . ILE A 1 99 ? -4.460 -2.732 -16.699 1.00 96.94 99 ILE A CA 1
ATOM 776 C C . ILE A 1 99 ? -5.589 -3.749 -16.842 1.00 96.94 99 ILE A C 1
ATOM 778 O O . ILE A 1 99 ? -6.762 -3.378 -16.795 1.00 96.94 99 ILE A O 1
ATOM 782 N N . THR A 1 100 ? -5.232 -5.022 -16.999 1.00 97.69 100 THR A N 1
ATOM 783 C CA . THR A 1 100 ? -6.167 -6.153 -17.030 1.00 97.69 100 THR A CA 1
ATOM 784 C C . THR A 1 100 ? -5.943 -7.025 -15.802 1.00 97.69 100 THR A C 1
ATOM 786 O O . THR A 1 100 ? -4.812 -7.382 -15.482 1.00 97.69 100 THR A O 1
ATOM 789 N N . LEU A 1 101 ? -7.031 -7.346 -15.106 1.00 96.25 101 LEU A N 1
ATOM 790 C CA . LEU A 1 101 ? -7.039 -8.145 -13.884 1.00 96.25 101 LEU A CA 1
ATOM 791 C C . LEU A 1 101 ? -7.717 -9.478 -14.200 1.00 96.25 101 LEU A C 1
ATOM 793 O O . LEU A 1 101 ? -8.925 -9.498 -14.432 1.00 96.25 101 LEU A O 1
ATOM 797 N N . GLN A 1 102 ? -6.962 -10.574 -14.208 1.00 94.50 102 GLN A N 1
ATOM 798 C CA . GLN A 1 102 ? -7.487 -11.897 -14.544 1.00 94.50 102 GLN A CA 1
ATOM 799 C C . GLN A 1 102 ? -6.841 -12.965 -13.664 1.00 94.50 102 GLN A C 1
ATOM 801 O O . GLN A 1 102 ? -5.627 -13.007 -13.541 1.00 94.50 102 GLN A O 1
ATOM 806 N N . ASP A 1 103 ? -7.655 -13.801 -13.014 1.00 92.75 103 ASP A N 1
ATOM 807 C CA . ASP A 1 103 ? -7.201 -14.952 -12.213 1.00 92.75 103 ASP A CA 1
ATOM 808 C C . ASP A 1 103 ? -6.128 -14.635 -11.145 1.00 92.75 103 ASP A C 1
ATOM 810 O O . ASP A 1 103 ? -5.370 -15.492 -10.703 1.00 92.75 103 ASP A O 1
ATOM 814 N N . GLY A 1 104 ? -6.104 -13.387 -10.661 1.00 90.25 104 GLY A N 1
ATOM 815 C CA . GLY A 1 104 ? -5.116 -12.900 -9.692 1.00 90.25 104 GLY A CA 1
ATOM 816 C C . GLY A 1 104 ? -3.838 -12.339 -10.318 1.00 90.25 104 GLY A C 1
ATOM 817 O O . GLY A 1 104 ? -3.044 -11.740 -9.598 1.00 90.25 104 GLY A O 1
ATOM 818 N N . GLU A 1 105 ? -3.676 -12.453 -11.630 1.00 95.00 105 GLU A N 1
ATOM 819 C CA . GLU A 1 105 ? -2.614 -11.825 -12.406 1.00 95.00 105 GLU A CA 1
ATOM 820 C C . GLU A 1 105 ? -3.024 -10.423 -12.854 1.00 95.00 105 GLU A C 1
ATOM 822 O O . GLU A 1 105 ? -4.188 -10.141 -13.168 1.00 95.00 105 GLU A O 1
ATOM 827 N N . TRP A 1 106 ? -2.057 -9.513 -12.832 1.00 96.75 106 TRP A N 1
ATOM 828 C CA . TRP A 1 106 ? -2.213 -8.144 -13.292 1.00 96.75 106 TRP A CA 1
ATOM 829 C C . TRP A 1 106 ? -1.332 -7.981 -14.523 1.00 96.75 106 TRP A C 1
ATOM 831 O O . TRP A 1 106 ? -0.105 -8.001 -14.415 1.00 96.75 106 TRP A O 1
ATOM 841 N N . PHE A 1 107 ? -1.959 -7.818 -15.683 1.00 97.56 107 PHE A N 1
ATOM 842 C CA . PHE A 1 107 ? -1.273 -7.455 -16.916 1.00 97.56 107 PHE A CA 1
ATOM 843 C C . PHE A 1 107 ? -1.335 -5.940 -17.087 1.00 97.56 107 PHE A C 1
ATOM 845 O O . PHE A 1 107 ? -2.426 -5.365 -17.126 1.00 97.56 107 PHE A O 1
ATOM 852 N N . ILE A 1 108 ? -0.175 -5.295 -17.164 1.00 97.75 108 ILE A N 1
ATOM 853 C CA . ILE A 1 108 ? -0.038 -3.850 -17.333 1.00 97.75 108 ILE A CA 1
ATOM 854 C C . ILE A 1 108 ? 0.665 -3.591 -18.658 1.00 97.75 108 ILE A C 1
ATOM 856 O O . ILE A 1 108 ? 1.781 -4.055 -18.865 1.00 97.75 108 ILE A O 1
ATOM 860 N N . SER A 1 109 ? 0.014 -2.817 -19.520 1.00 97.19 109 SER A N 1
ATOM 861 C CA . SER A 1 109 ? 0.537 -2.381 -20.812 1.00 97.19 109 SER A CA 1
ATOM 862 C C . SER A 1 109 ? 0.688 -0.863 -20.844 1.00 97.19 109 SER A C 1
ATOM 864 O O . SER A 1 109 ? -0.188 -0.133 -20.359 1.00 97.19 109 SER A O 1
ATOM 866 N N . SER A 1 110 ? 1.804 -0.387 -21.393 1.00 96.06 110 SER A N 1
ATOM 867 C CA . SER A 1 110 ? 2.090 1.030 -21.617 1.00 96.06 110 SER A CA 1
ATOM 868 C C . SER A 1 110 ? 2.858 1.246 -22.924 1.00 96.06 110 SER A C 1
ATOM 870 O O . SER A 1 110 ? 3.255 0.302 -23.603 1.00 96.06 110 SER A O 1
ATOM 872 N N . GLU A 1 111 ? 3.120 2.508 -23.275 1.00 94.06 111 GLU A N 1
ATOM 873 C CA . GLU A 1 111 ? 3.947 2.854 -24.441 1.00 94.06 111 GLU A CA 1
ATOM 874 C C . GLU A 1 111 ? 5.413 2.396 -24.297 1.00 94.06 111 GLU A C 1
ATOM 876 O O . GLU A 1 111 ? 6.108 2.222 -25.297 1.00 94.06 111 GLU A O 1
ATOM 881 N N . ARG A 1 112 ? 5.885 2.149 -23.066 1.00 94.19 112 ARG A N 1
ATOM 882 C CA . ARG A 1 112 ? 7.245 1.662 -22.780 1.00 94.19 112 ARG A CA 1
ATOM 883 C C . ARG A 1 112 ? 7.379 0.143 -22.755 1.00 94.19 112 ARG A C 1
ATOM 885 O O . ARG A 1 112 ? 8.500 -0.353 -22.633 1.00 94.19 112 ARG A O 1
ATOM 892 N N . GLY A 1 113 ? 6.269 -0.574 -22.881 1.00 94.56 113 GLY A N 1
ATOM 893 C CA . GLY A 1 113 ? 6.219 -2.027 -22.887 1.00 94.56 113 GLY A CA 1
ATOM 894 C C . GLY A 1 113 ? 5.174 -2.578 -21.928 1.00 94.56 113 GLY A C 1
ATOM 895 O O . GLY A 1 113 ? 4.398 -1.845 -21.313 1.00 94.56 113 GLY A O 1
ATOM 896 N N . ASP A 1 114 ? 5.197 -3.897 -21.799 1.00 96.00 114 ASP A N 1
ATOM 897 C CA . ASP A 1 114 ? 4.207 -4.654 -21.051 1.00 96.00 114 ASP A CA 1
ATOM 898 C C . ASP A 1 114 ? 4.877 -5.461 -19.943 1.00 96.00 114 ASP A C 1
ATOM 900 O O . ASP A 1 114 ? 6.021 -5.906 -20.075 1.00 96.00 114 ASP A O 1
ATOM 904 N N . LEU A 1 115 ? 4.152 -5.687 -18.852 1.00 96.25 115 LEU A N 1
ATOM 905 C CA . LEU A 1 115 ? 4.565 -6.606 -17.801 1.00 96.25 115 LEU A CA 1
ATOM 906 C C . LEU A 1 115 ? 3.364 -7.323 -17.193 1.00 96.25 115 LEU A C 1
ATOM 908 O O . LEU A 1 115 ?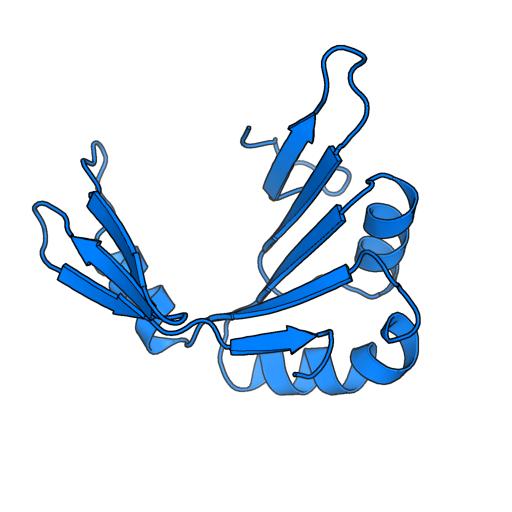 2.268 -6.771 -17.084 1.00 96.25 115 LEU A O 1
ATOM 912 N N . THR A 1 116 ? 3.614 -8.540 -16.727 1.00 96.56 116 THR A N 1
ATOM 913 C CA . THR A 1 116 ? 2.683 -9.295 -15.891 1.00 96.56 116 THR A CA 1
ATOM 914 C C . THR A 1 116 ? 3.256 -9.377 -14.488 1.00 96.56 116 THR A C 1
ATOM 916 O O . THR A 1 116 ? 4.441 -9.659 -14.307 1.00 96.56 116 THR A O 1
ATOM 919 N N . LEU A 1 117 ? 2.419 -9.147 -13.482 1.00 95.56 117 LEU A N 1
ATOM 920 C CA . LEU A 1 117 ? 2.771 -9.400 -12.091 1.00 95.56 117 LEU A CA 1
ATOM 921 C C . LEU A 1 117 ? 1.667 -10.171 -11.378 1.00 95.56 117 LEU A C 1
ATOM 923 O O . LEU A 1 117 ? 0.489 -10.056 -11.710 1.00 95.56 117 LEU A O 1
ATOM 927 N N . ILE A 1 118 ? 2.065 -10.942 -10.372 1.00 95.19 118 ILE A N 1
ATOM 928 C CA . ILE A 1 118 ? 1.161 -11.733 -9.541 1.00 95.19 118 ILE A CA 1
ATOM 929 C C . ILE A 1 118 ? 1.345 -11.258 -8.098 1.00 95.19 118 ILE A C 1
ATOM 931 O O . ILE A 1 118 ? 2.370 -11.562 -7.482 1.00 95.19 118 ILE A O 1
ATOM 935 N N . PRO A 1 119 ? 0.405 -10.473 -7.545 1.00 94.62 119 PRO A N 1
ATOM 936 C CA . PRO A 1 119 ? 0.466 -10.061 -6.155 1.00 94.62 119 PRO A CA 1
ATOM 937 C C . PRO A 1 119 ? 0.207 -11.257 -5.243 1.00 94.62 119 PRO A C 1
ATOM 939 O O . PRO A 1 119 ? -0.781 -11.979 -5.388 1.00 94.62 119 PRO A O 1
ATOM 942 N 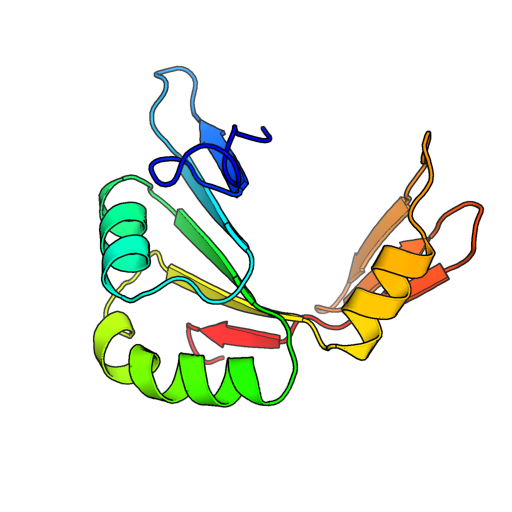N . GLU A 1 120 ? 1.052 -11.425 -4.241 1.00 94.81 120 GLU A N 1
ATOM 943 C CA . GLU A 1 120 ? 0.912 -12.497 -3.269 1.00 94.81 120 GLU A CA 1
ATOM 944 C C . GLU A 1 120 ? 0.158 -11.997 -2.040 1.00 94.81 120 GLU A C 1
ATOM 946 O O . GLU A 1 120 ? 0.579 -11.061 -1.362 1.00 94.81 120 GLU A O 1
ATOM 951 N N . GLN A 1 121 ? -0.968 -12.626 -1.717 1.00 94.44 121 GLN A N 1
ATOM 952 C CA . GLN A 1 121 ? -1.711 -12.280 -0.513 1.00 94.44 121 GLN A CA 1
ATOM 953 C C . GLN A 1 121 ? -1.086 -12.955 0.712 1.00 94.44 121 GLN A C 1
ATOM 955 O O . GLN A 1 121 ? -1.206 -14.164 0.886 1.00 94.44 121 GLN A O 1
ATOM 960 N N . LEU A 1 122 ? -0.478 -12.154 1.587 1.00 94.31 122 LEU A N 1
ATOM 961 C CA . LEU A 1 122 ? 0.083 -12.614 2.858 1.00 94.31 122 LEU A CA 1
ATOM 962 C C . LEU A 1 122 ? -0.972 -12.681 3.972 1.00 94.31 122 LEU A C 1
ATOM 964 O O . LEU A 1 122 ? -0.834 -13.470 4.907 1.00 94.31 122 LEU A O 1
ATOM 968 N N . PHE A 1 123 ? -2.006 -11.832 3.901 1.00 95.38 123 PHE A N 1
ATOM 969 C CA . PHE A 1 123 ? -3.082 -11.786 4.891 1.00 95.38 123 PHE A CA 1
ATOM 970 C C . PHE A 1 123 ? -4.414 -11.278 4.310 1.00 95.38 123 PHE A C 1
ATOM 972 O O . PHE A 1 123 ? -4.394 -10.307 3.545 1.00 95.38 123 PHE A O 1
ATOM 979 N N . PRO A 1 124 ? -5.563 -11.866 4.695 1.00 91.94 124 PRO A N 1
ATOM 980 C CA . PRO A 1 124 ? -5.666 -13.155 5.388 1.00 91.94 124 PRO A CA 1
ATOM 981 C C . PRO A 1 124 ? -5.007 -14.261 4.553 1.00 91.94 124 PRO A C 1
ATOM 983 O O . PRO A 1 124 ? -4.982 -14.159 3.323 1.00 91.94 124 PRO A O 1
ATOM 986 N N . ALA A 1 125 ? -4.420 -15.266 5.208 1.00 82.19 125 ALA A N 1
ATOM 987 C CA . ALA A 1 125 ? -3.855 -16.412 4.497 1.00 82.19 125 ALA A CA 1
ATOM 988 C C . ALA A 1 125 ? -4.975 -17.067 3.671 1.00 82.19 125 ALA A C 1
ATOM 990 O O . ALA A 1 125 ? -6.075 -17.266 4.194 1.00 82.19 125 ALA A O 1
ATOM 991 N N . ARG A 1 126 ? -4.723 -17.284 2.376 1.00 63.94 126 ARG A N 1
ATOM 992 C CA . ARG A 1 126 ? -5.633 -18.036 1.504 1.00 63.94 126 ARG A CA 1
ATOM 993 C C . ARG A 1 126 ? -5.552 -19.525 1.799 1.00 63.94 126 ARG A C 1
ATOM 995 O O . ARG A 1 126 ? -4.446 -19.979 2.166 1.00 63.94 126 ARG A O 1
#